Protein AF-A0A6V7LKG4-F1 (afdb_monomer_lite)

Secondary structure (DSSP, 8-state):
-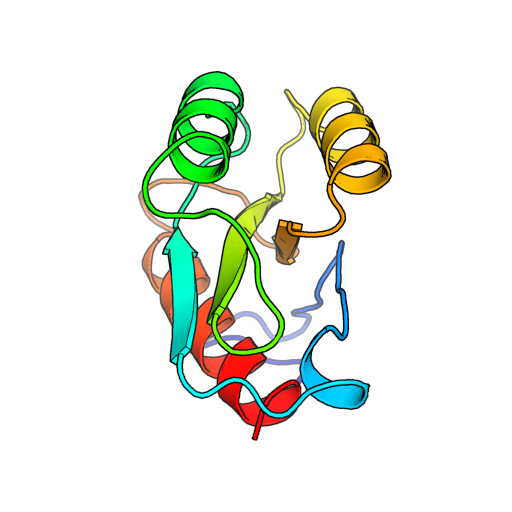-S-BTTBTT--EEE---STTT---SEEEEEE--TT-HHHHHHHHHTTT---SSEEEEEEEEE-STTHHHHHHHHHHH--EEEEEEE--GGGHHHHHHHHHHHHHHH--

Foldseek 3Di:
DACDQPHRNRKDWPADDQLQVVAQALEEAEAEDELPCPVVVVVCCVPVQPDDSRYAHAYFYEDDPPRVVVCVVVCVVPVRYTYMDDDGDPVCVSSSVSVSVSCCVPRRD

Structure (mmCIF, N/CA/C/O backbone):
data_AF-A0A6V7LKG4-F1
#
_entry.id   AF-A0A6V7LKG4-F1
#
loop_
_atom_site.group_PDB
_atom_site.id
_atom_site.type_symbol
_atom_site.label_atom_id
_atom_site.label_alt_id
_atom_site.label_comp_id
_atom_site.label_asym_id
_atom_site.label_entity_id
_atom_site.label_seq_id
_atom_site.pdbx_PDB_ins_code
_atom_site.Cartn_x
_atom_site.Cartn_y
_atom_site.Cartn_z
_atom_site.occupancy
_atom_site.B_iso_or_equiv
_atom_site.auth_seq_id
_atom_site.auth_comp_id
_atom_site.auth_asym_id
_atom_site.auth_atom_id
_atom_site.pdbx_PDB_model_num
ATOM 1 N N . ASP A 1 1 ? 1.826 -19.048 6.555 1.00 77.69 1 ASP A N 1
ATOM 2 C CA . ASP A 1 1 ? 3.241 -18.842 6.193 1.00 77.69 1 ASP A CA 1
ATOM 3 C C . ASP A 1 1 ? 3.413 -17.400 5.733 1.00 77.69 1 ASP A C 1
ATOM 5 O O . ASP A 1 1 ? 2.831 -17.023 4.720 1.00 77.69 1 ASP A O 1
ATOM 9 N N . GLU A 1 2 ? 4.145 -16.577 6.486 1.00 80.75 2 GLU A N 1
ATOM 10 C CA . GLU A 1 2 ? 4.362 -15.157 6.174 1.00 80.75 2 GLU A CA 1
ATOM 11 C C . GLU A 1 2 ? 5.471 -14.913 5.143 1.00 80.75 2 GLU A C 1
ATOM 13 O O . GLU A 1 2 ? 5.420 -13.908 4.431 1.00 80.75 2 GLU A O 1
ATOM 18 N N . THR A 1 3 ? 6.395 -15.856 4.961 1.00 88.06 3 THR A N 1
ATOM 19 C CA . THR A 1 3 ? 7.591 -15.665 4.129 1.00 88.06 3 THR A CA 1
ATOM 20 C C . THR A 1 3 ? 7.383 -16.056 2.669 1.00 88.06 3 THR A C 1
ATOM 22 O O . THR A 1 3 ? 8.185 -15.673 1.821 1.00 88.06 3 THR A O 1
ATOM 25 N N . THR A 1 4 ? 6.281 -16.736 2.338 1.00 92.44 4 THR A N 1
ATOM 26 C CA . THR A 1 4 ? 5.943 -17.090 0.949 1.00 92.44 4 THR A CA 1
ATOM 27 C C . THR A 1 4 ? 4.811 -16.233 0.383 1.00 92.44 4 THR A C 1
ATOM 29 O O . THR A 1 4 ? 3.744 -16.120 0.986 1.00 92.44 4 THR A O 1
ATOM 32 N N . LEU A 1 5 ? 4.989 -15.650 -0.802 1.00 93.88 5 LEU A N 1
ATOM 33 C CA . LEU A 1 5 ? 3.928 -14.972 -1.551 1.00 93.88 5 LEU A CA 1
ATOM 34 C C . LEU A 1 5 ? 3.753 -15.637 -2.919 1.00 93.88 5 LEU A C 1
ATOM 36 O O . LEU A 1 5 ? 4.499 -15.338 -3.847 1.00 93.88 5 LEU A O 1
ATOM 40 N N . ILE A 1 6 ? 2.750 -16.515 -3.028 1.00 92.44 6 ILE A N 1
ATOM 41 C CA . ILE A 1 6 ? 2.488 -17.368 -4.201 1.00 92.44 6 ILE A CA 1
ATOM 42 C C . ILE A 1 6 ? 3.703 -18.270 -4.490 1.00 92.44 6 ILE A C 1
ATOM 44 O O . ILE A 1 6 ? 3.832 -19.327 -3.884 1.00 92.44 6 ILE A O 1
ATOM 48 N N . ASP A 1 7 ? 4.613 -17.845 -5.361 1.00 92.44 7 ASP A N 1
ATOM 49 C CA . ASP A 1 7 ? 5.856 -18.524 -5.739 1.00 92.44 7 ASP A CA 1
ATOM 50 C C . ASP A 1 7 ? 7.120 -17.817 -5.205 1.00 92.44 7 ASP A C 1
ATOM 52 O O . ASP A 1 7 ? 8.217 -18.378 -5.247 1.00 92.44 7 ASP A O 1
ATOM 56 N N . ILE A 1 8 ? 6.992 -16.615 -4.628 1.00 92.44 8 ILE A N 1
ATOM 57 C CA . ILE A 1 8 ? 8.103 -15.887 -4.000 1.00 92.44 8 ILE A CA 1
ATOM 58 C C . ILE A 1 8 ? 8.354 -16.454 -2.600 1.00 92.44 8 ILE A C 1
ATOM 60 O O . ILE A 1 8 ? 7.641 -16.113 -1.663 1.00 92.44 8 ILE A O 1
ATOM 64 N N . LYS A 1 9 ? 9.397 -17.272 -2.432 1.00 91.50 9 LYS A N 1
ATOM 65 C CA . LYS A 1 9 ? 9.714 -17.958 -1.158 1.00 91.50 9 LYS A CA 1
ATOM 66 C C . LYS A 1 9 ? 10.400 -17.102 -0.081 1.00 91.50 9 LYS A C 1
ATOM 68 O O . LYS A 1 9 ? 10.486 -17.517 1.064 1.00 91.50 9 LYS A O 1
ATOM 73 N N . ASN A 1 10 ? 10.926 -15.935 -0.458 1.00 93.38 10 ASN A N 1
ATOM 74 C CA . ASN A 1 10 ? 11.617 -14.996 0.440 1.00 93.38 10 ASN A CA 1
ATOM 75 C C . ASN A 1 10 ? 10.883 -13.651 0.476 1.00 93.38 10 ASN A C 1
ATOM 77 O O . ASN A 1 10 ? 11.491 -12.579 0.373 1.00 93.38 10 ASN A O 1
ATOM 81 N N . PHE A 1 11 ? 9.558 -13.703 0.510 1.00 95.94 11 PHE A N 1
ATOM 82 C CA . PHE A 1 11 ? 8.721 -12.525 0.598 1.00 95.94 11 PHE A CA 1
ATOM 83 C C . PHE A 1 11 ? 8.890 -11.845 1.959 1.00 95.94 11 PHE A C 1
ATOM 85 O O . PHE A 1 11 ? 8.953 -12.492 3.003 1.00 95.94 11 PHE A O 1
ATOM 92 N N . LYS A 1 12 ? 8.955 -10.514 1.931 1.00 95.62 12 LYS A N 1
ATOM 93 C CA . LYS A 1 12 ? 8.914 -9.676 3.127 1.00 95.62 12 LYS A CA 1
ATOM 94 C C . LYS A 1 12 ? 8.305 -8.321 2.814 1.00 95.62 12 LYS A C 1
ATOM 96 O O . LYS A 1 12 ? 8.482 -7.782 1.715 1.00 95.62 12 LYS A O 1
ATOM 101 N N . PHE A 1 13 ? 7.677 -7.738 3.823 1.00 95.75 13 PHE A N 1
ATOM 102 C CA . PHE A 1 13 ? 7.314 -6.331 3.808 1.00 95.75 13 PHE A CA 1
ATOM 103 C C . PHE A 1 13 ? 8.575 -5.491 4.071 1.00 95.75 13 PHE A C 1
ATOM 105 O O . PHE A 1 13 ? 9.222 -5.629 5.104 1.00 95.75 13 PHE A O 1
ATOM 112 N N . ILE A 1 14 ? 8.969 -4.660 3.103 1.00 96.00 14 ILE A N 1
ATOM 113 C CA . ILE A 1 14 ? 10.052 -3.672 3.247 1.00 96.00 14 ILE A CA 1
ATOM 114 C C . ILE A 1 14 ? 9.597 -2.541 4.168 1.00 96.00 14 ILE A C 1
ATOM 116 O O . ILE A 1 14 ? 10.356 -2.090 5.020 1.00 96.00 14 ILE A O 1
ATOM 120 N N . ILE A 1 15 ? 8.361 -2.088 3.969 1.00 96.50 15 ILE A N 1
ATOM 121 C CA . ILE A 1 15 ? 7.686 -1.120 4.825 1.00 96.50 15 ILE A CA 1
ATOM 122 C C . ILE A 1 15 ? 6.440 -1.816 5.343 1.00 96.50 15 ILE A C 1
ATOM 124 O O . ILE A 1 15 ? 5.647 -2.322 4.544 1.00 96.50 15 ILE A O 1
ATOM 128 N N . ASN A 1 16 ? 6.303 -1.851 6.663 1.00 94.88 16 ASN A N 1
ATOM 129 C CA . ASN A 1 16 ? 5.145 -2.398 7.342 1.00 94.88 16 ASN A CA 1
ATOM 130 C C . ASN A 1 16 ? 4.711 -1.450 8.460 1.00 94.88 16 ASN A C 1
ATOM 132 O O . ASN A 1 16 ? 5.557 -0.813 9.087 1.00 94.88 16 ASN A O 1
ATOM 136 N N . HIS A 1 17 ? 3.409 -1.407 8.710 1.00 90.38 17 HIS A N 1
ATOM 137 C CA . HIS A 1 17 ? 2.791 -0.686 9.816 1.00 90.38 17 HIS A CA 1
ATOM 138 C C . HIS A 1 17 ? 1.779 -1.591 10.493 1.00 90.38 17 HIS A C 1
ATOM 140 O O . HIS A 1 17 ? 1.345 -2.574 9.903 1.00 90.38 17 HIS A O 1
ATOM 146 N N . ASP A 1 18 ? 1.398 -1.241 11.714 1.00 85.50 18 ASP A N 1
ATOM 147 C CA . ASP A 1 18 ? 0.439 -2.008 12.505 1.00 85.50 18 ASP A CA 1
ATOM 148 C C . ASP A 1 18 ? -0.650 -1.081 13.078 1.00 85.50 18 ASP A C 1
ATOM 150 O O . ASP A 1 18 ? -0.644 -0.739 14.265 1.00 85.50 18 ASP A O 1
ATOM 154 N N . PRO A 1 19 ? -1.548 -0.566 12.216 1.00 84.56 19 PRO A N 1
ATOM 155 C CA . PRO A 1 19 ? -2.589 0.360 12.643 1.00 84.56 19 PRO A CA 1
ATOM 156 C C . PRO A 1 19 ? -3.724 -0.354 13.406 1.00 84.56 19 PRO A C 1
ATOM 158 O O . PRO A 1 19 ? -4.402 0.277 14.219 1.00 84.56 19 PRO A O 1
ATOM 161 N N . CYS A 1 20 ? -3.901 -1.667 13.214 1.00 85.75 20 CYS A N 1
ATOM 162 C CA . CYS A 1 20 ? -4.989 -2.435 13.826 1.00 85.75 20 CYS A CA 1
ATOM 163 C C . CYS A 1 20 ? -4.689 -2.931 15.250 1.00 85.75 20 CYS A C 1
ATOM 165 O O . CYS A 1 20 ? -5.594 -3.282 15.995 1.00 85.75 20 CYS A O 1
ATOM 167 N N . ASN A 1 21 ? -3.438 -2.889 15.701 1.00 81.75 21 ASN A N 1
ATOM 168 C CA . ASN A 1 21 ? -3.105 -3.226 17.089 1.00 81.75 21 ASN A CA 1
ATOM 169 C C . ASN A 1 21 ? -3.650 -2.204 18.107 1.00 81.75 21 ASN A C 1
ATOM 171 O O . ASN A 1 21 ? -3.909 -2.528 19.262 1.00 81.75 21 ASN A O 1
ATOM 175 N N . LYS A 1 22 ? -3.879 -0.955 17.681 1.00 74.75 22 LYS A N 1
ATOM 176 C CA . LYS A 1 22 ? -4.436 0.106 18.543 1.00 74.75 22 LYS A CA 1
ATOM 177 C C . LYS A 1 22 ? -5.936 0.322 18.365 1.00 74.75 22 LYS A C 1
ATOM 179 O O . LYS A 1 22 ? -6.552 0.976 19.202 1.00 74.75 22 LYS A O 1
ATOM 184 N N . THR A 1 23 ? -6.504 -0.160 17.263 1.00 79.69 23 THR A N 1
ATOM 185 C CA . THR A 1 23 ? -7.889 0.110 16.866 1.00 79.69 23 THR A CA 1
ATOM 186 C C . THR A 1 23 ? -8.473 -1.104 16.162 1.00 79.69 23 THR A C 1
ATOM 188 O O . THR A 1 23 ? -7.790 -1.714 15.352 1.00 79.69 23 THR A O 1
ATOM 191 N N . GLN A 1 24 ? -9.736 -1.430 16.428 1.00 86.69 24 GLN A N 1
ATOM 192 C CA . GLN A 1 24 ? -10.495 -2.379 15.611 1.00 86.69 24 GLN A CA 1
ATOM 193 C C . GLN A 1 24 ? -11.349 -1.573 14.627 1.00 86.69 24 GLN A C 1
ATOM 195 O O . GLN A 1 24 ? -12.419 -1.097 15.016 1.00 86.69 24 GLN A O 1
ATOM 200 N N . PRO A 1 25 ? -10.870 -1.330 13.393 1.00 91.12 25 PRO A N 1
ATOM 201 C CA . PRO A 1 25 ? -11.628 -0.550 12.429 1.00 91.12 25 PRO A CA 1
ATOM 202 C C . PRO A 1 25 ? -12.881 -1.313 11.993 1.00 91.12 25 PRO A C 1
ATOM 204 O O . PRO A 1 25 ? -12.842 -2.520 11.765 1.00 91.12 25 PRO A O 1
ATOM 207 N N . LEU A 1 26 ? -13.979 -0.589 11.789 1.00 93.38 26 LEU A N 1
ATOM 208 C CA . LEU A 1 26 ? -15.162 -1.118 11.111 1.00 93.38 26 LEU A CA 1
ATOM 209 C C . LEU A 1 26 ? -14.867 -1.394 9.629 1.00 93.38 26 LEU A C 1
ATOM 211 O O . LE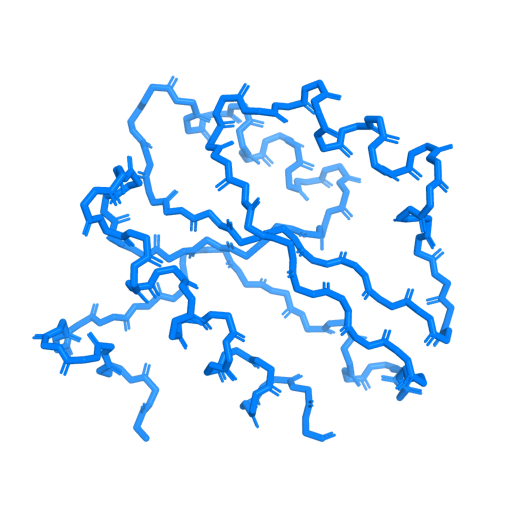U A 1 26 ? -15.403 -2.335 9.046 1.00 93.38 26 LEU A O 1
ATOM 215 N N . LEU A 1 27 ? -14.026 -0.557 9.013 1.00 94.31 27 LEU A N 1
ATOM 216 C CA . LEU A 1 27 ? -13.684 -0.633 7.599 1.00 94.31 27 LEU A CA 1
ATOM 217 C C . LEU A 1 27 ? -12.168 -0.569 7.385 1.00 94.31 27 LEU A C 1
ATOM 219 O O . LEU A 1 27 ? -11.525 0.458 7.609 1.00 94.31 27 LEU A O 1
ATOM 223 N N . LEU A 1 28 ? -11.610 -1.653 6.849 1.00 95.25 28 LEU A N 1
ATOM 224 C CA . LEU A 1 28 ? -10.239 -1.701 6.356 1.00 95.25 28 LEU A CA 1
ATOM 225 C C . LEU A 1 28 ? -10.228 -1.566 4.829 1.00 95.25 28 LEU A C 1
ATOM 227 O O . LEU A 1 28 ? -10.730 -2.427 4.109 1.00 95.25 28 LEU A O 1
ATOM 231 N N . THR A 1 29 ? -9.624 -0.492 4.323 1.00 96.62 29 THR A N 1
ATOM 232 C CA . THR A 1 29 ? -9.545 -0.212 2.886 1.00 96.62 29 THR A CA 1
ATOM 233 C C . THR A 1 29 ? -8.138 -0.455 2.354 1.00 96.62 29 THR A C 1
ATOM 235 O O . THR A 1 29 ? -7.185 0.241 2.708 1.00 96.62 29 THR A O 1
ATOM 238 N N . LEU A 1 30 ? -8.018 -1.433 1.455 1.00 97.31 30 LEU A N 1
ATOM 239 C CA . LEU A 1 30 ? -6.756 -1.836 0.839 1.00 97.31 30 LEU A CA 1
ATOM 240 C C . LEU A 1 30 ? -6.647 -1.231 -0.566 1.00 97.31 30 LEU A C 1
ATOM 242 O O . LEU A 1 30 ? -7.299 -1.683 -1.506 1.00 97.31 30 LEU A O 1
ATOM 246 N N . VAL A 1 31 ? -5.819 -0.201 -0.732 1.00 97.94 31 VAL A N 1
ATOM 247 C CA . VAL A 1 31 ? -5.702 0.531 -1.998 1.00 97.94 31 VAL A CA 1
ATOM 248 C C . VAL A 1 31 ? -4.447 0.106 -2.747 1.00 97.94 31 VAL A C 1
ATOM 250 O O . VAL A 1 31 ? -3.322 0.359 -2.313 1.00 97.94 31 VAL A O 1
ATOM 253 N N . HIS A 1 32 ? -4.610 -0.480 -3.932 1.00 97.75 32 HIS A N 1
ATOM 254 C CA . HIS A 1 32 ? -3.479 -0.687 -4.834 1.00 97.75 32 HIS A CA 1
ATOM 255 C C . HIS A 1 32 ? -2.970 0.656 -5.365 1.00 97.75 32 HIS A C 1
ATOM 257 O O . HIS A 1 32 ? -3.707 1.417 -5.991 1.00 97.75 32 HIS A O 1
ATOM 263 N N . SER A 1 33 ? -1.682 0.927 -5.176 1.00 97.44 33 SER A N 1
ATOM 264 C CA . SER A 1 33 ? -1.029 2.113 -5.726 1.00 97.44 33 SER A CA 1
ATOM 265 C C . SER A 1 33 ? 0.235 1.731 -6.489 1.00 97.44 33 SER A C 1
ATOM 267 O O . SER A 1 33 ? 0.664 0.581 -6.473 1.00 97.44 33 SER A O 1
ATOM 269 N N . ALA A 1 34 ? 0.830 2.693 -7.186 1.00 97.00 34 ALA A N 1
ATOM 270 C CA . ALA A 1 34 ? 2.148 2.543 -7.796 1.00 97.00 34 ALA A CA 1
ATOM 271 C C . ALA A 1 34 ? 3.099 3.554 -7.145 1.00 97.00 34 ALA A C 1
ATOM 273 O O . ALA A 1 34 ? 2.648 4.644 -6.792 1.00 97.00 34 ALA A O 1
ATOM 274 N N . PRO A 1 35 ? 4.402 3.270 -7.028 1.00 96.75 35 PRO A N 1
ATOM 275 C CA . PRO A 1 35 ? 5.373 4.155 -6.403 1.00 96.75 35 PRO A CA 1
ATOM 276 C C . PRO A 1 35 ? 5.263 5.619 -6.827 1.00 96.75 35 PRO A C 1
ATOM 278 O O . PRO A 1 35 ? 5.142 6.487 -5.972 1.00 96.75 35 PRO A O 1
ATOM 281 N N . GLY A 1 36 ? 5.165 5.879 -8.135 1.00 97.00 36 GLY A N 1
ATOM 282 C CA . GLY A 1 36 ? 5.057 7.230 -8.695 1.00 97.00 36 GLY A CA 1
ATOM 283 C C . GLY A 1 36 ? 3.717 7.949 -8.473 1.00 97.00 36 GLY A C 1
ATOM 284 O O . GLY A 1 36 ? 3.613 9.130 -8.785 1.00 97.00 36 GLY A O 1
ATOM 285 N N . ASN A 1 37 ? 2.687 7.291 -7.933 1.00 97.88 37 ASN A N 1
ATOM 286 C CA . ASN A 1 37 ? 1.335 7.849 -7.783 1.00 97.88 37 ASN A CA 1
ATOM 287 C C . ASN A 1 37 ? 1.155 8.725 -6.522 1.00 97.88 37 ASN A C 1
ATOM 289 O O . ASN A 1 37 ? 0.089 8.699 -5.907 1.00 97.88 37 ASN A O 1
ATOM 293 N N . PHE A 1 38 ? 2.160 9.520 -6.147 1.00 97.88 38 PHE A N 1
ATOM 294 C CA . PHE A 1 38 ? 2.136 10.382 -4.954 1.00 97.88 38 PHE A CA 1
ATOM 295 C C . PHE A 1 38 ? 0.926 11.324 -4.930 1.00 97.88 38 PHE A C 1
ATOM 297 O O . PHE A 1 38 ? 0.153 11.323 -3.976 1.00 97.88 38 PHE A O 1
ATOM 304 N N . ALA A 1 39 ? 0.709 12.069 -6.019 1.00 98.06 39 ALA A N 1
ATOM 305 C CA . ALA A 1 39 ? -0.408 13.007 -6.126 1.00 98.06 39 ALA A CA 1
ATOM 306 C C . ALA A 1 39 ? -1.771 12.302 -6.016 1.00 98.06 39 ALA A C 1
ATOM 308 O O . ALA A 1 39 ? -2.674 12.804 -5.357 1.00 98.06 39 ALA A O 1
ATOM 309 N N . LYS A 1 40 ? -1.910 11.100 -6.595 1.00 98.31 40 LYS A N 1
ATOM 310 C CA . LYS A 1 40 ? -3.155 10.322 -6.502 1.00 98.31 40 LYS A CA 1
ATOM 311 C C . LYS A 1 40 ? -3.414 9.845 -5.075 1.00 98.31 40 LYS A C 1
ATOM 313 O O . LYS A 1 40 ? -4.538 9.961 -4.605 1.00 98.31 40 LYS A O 1
ATOM 318 N N . ARG A 1 41 ? -2.385 9.344 -4.376 1.00 98.19 41 ARG A N 1
ATOM 319 C CA . ARG A 1 41 ? -2.507 8.979 -2.954 1.00 98.19 41 ARG A CA 1
ATOM 320 C C . ARG A 1 41 ? -2.883 10.187 -2.106 1.00 98.19 41 ARG A C 1
ATOM 322 O O . ARG A 1 41 ? -3.761 10.078 -1.263 1.00 98.19 41 ARG A O 1
ATOM 329 N N . HIS A 1 42 ? -2.276 11.344 -2.367 1.00 97.94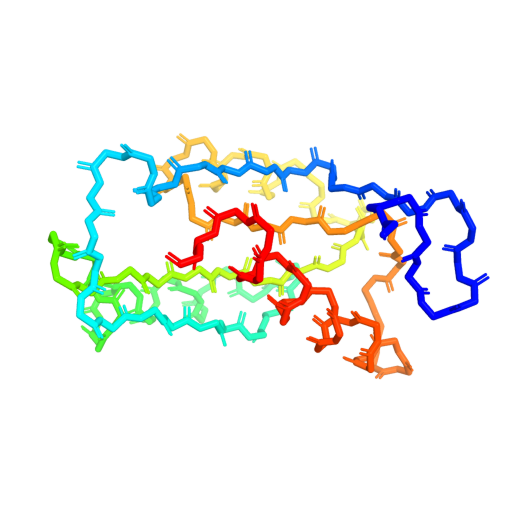 42 HIS A N 1
ATOM 330 C CA . HIS A 1 42 ? -2.621 12.575 -1.665 1.00 97.94 42 HIS A CA 1
ATOM 331 C C . HIS A 1 42 ? -4.092 12.964 -1.869 1.00 97.94 42 HIS A C 1
ATOM 333 O O . HIS A 1 42 ? -4.784 13.180 -0.885 1.00 97.94 42 HIS A O 1
ATOM 339 N N . VAL A 1 43 ? -4.604 12.942 -3.105 1.00 98.25 43 VAL A N 1
ATOM 340 C CA . VAL A 1 43 ? -6.030 13.214 -3.371 1.00 98.25 43 VAL A CA 1
ATOM 341 C C . VAL A 1 43 ? -6.943 12.228 -2.640 1.00 98.25 43 VAL A C 1
ATOM 343 O O . VAL A 1 43 ? -7.953 12.644 -2.086 1.00 98.25 43 VAL A O 1
ATOM 346 N N . VAL A 1 44 ? -6.596 10.938 -2.586 1.00 98.25 44 VAL A N 1
ATOM 347 C CA . VAL A 1 44 ? -7.367 9.954 -1.806 1.00 98.25 44 VAL A CA 1
ATOM 348 C C . VAL A 1 44 ? -7.406 10.338 -0.323 1.00 98.25 44 VAL A C 1
ATOM 350 O O . VAL A 1 44 ? -8.491 10.371 0.249 1.00 98.25 44 VAL A O 1
ATOM 353 N N . ARG A 1 45 ? -6.262 10.698 0.277 1.00 97.31 45 ARG A N 1
ATOM 354 C CA . ARG A 1 45 ? -6.178 11.120 1.690 1.00 97.31 45 ARG A CA 1
ATOM 355 C C . ARG A 1 45 ? -7.021 12.362 1.996 1.00 97.31 45 ARG A C 1
ATOM 357 O O . ARG A 1 45 ? -7.637 12.424 3.053 1.00 97.31 45 ARG A O 1
ATOM 364 N N . GLU A 1 46 ? -7.055 13.325 1.077 1.00 96.94 46 GLU A N 1
ATOM 365 C CA . GLU A 1 46 ? -7.810 14.581 1.232 1.00 96.94 46 GLU A CA 1
ATOM 366 C C . GLU A 1 46 ? -9.307 14.440 0.911 1.00 96.94 46 GLU A C 1
ATOM 368 O O . GLU A 1 46 ? -10.077 15.373 1.127 1.00 96.94 46 GLU A O 1
ATOM 373 N N . THR A 1 47 ? -9.736 13.295 0.371 1.00 96.94 47 THR A N 1
ATOM 374 C CA . THR A 1 47 ? -11.129 13.069 -0.037 1.00 96.94 47 THR A CA 1
ATOM 375 C C . THR A 1 47 ? -11.750 11.913 0.745 1.00 96.94 47 THR A C 1
ATOM 377 O O . THR A 1 47 ? -11.943 12.009 1.954 1.00 96.94 47 THR A O 1
ATOM 380 N N . TRP A 1 48 ? -12.090 10.814 0.076 1.00 95.94 48 TRP A N 1
ATOM 381 C CA . TRP A 1 48 ? -12.809 9.684 0.665 1.00 95.94 48 TRP A CA 1
ATOM 382 C C . TRP A 1 48 ? -11.933 8.813 1.574 1.00 95.94 48 TRP A C 1
ATOM 384 O O . TRP A 1 48 ? -12.457 8.031 2.358 1.00 95.94 48 TRP A O 1
ATOM 394 N N . GLY A 1 49 ? -10.607 8.917 1.458 1.00 95.62 49 GLY A N 1
ATOM 395 C CA . GLY A 1 49 ? -9.639 8.063 2.142 1.00 95.62 49 GLY A CA 1
ATOM 396 C C . GLY A 1 49 ? -9.055 8.667 3.418 1.00 95.62 49 GLY A C 1
ATOM 397 O O . G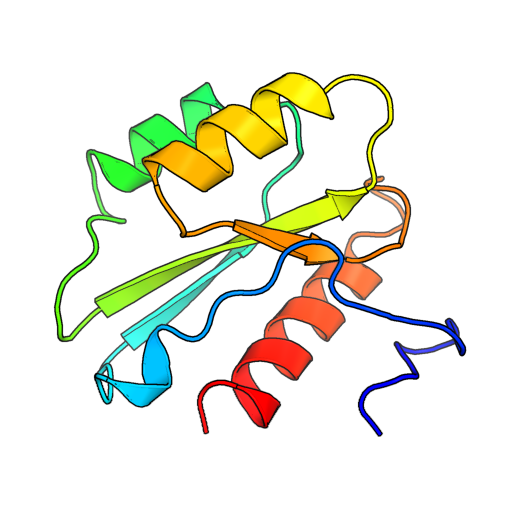LY A 1 49 ? -7.932 8.325 3.794 1.00 95.62 49 GLY A O 1
ATOM 398 N N . LYS A 1 50 ? -9.769 9.596 4.058 1.00 93.06 50 LYS A N 1
ATOM 399 C CA . LYS A 1 50 ? -9.340 10.206 5.317 1.00 93.06 50 LYS A CA 1
ATOM 400 C C . LYS A 1 50 ? -9.382 9.166 6.438 1.00 93.06 50 LYS A C 1
ATOM 402 O O . LYS A 1 50 ? -10.444 8.634 6.741 1.00 93.06 50 LYS A O 1
ATOM 407 N N . GLN A 1 51 ? -8.236 8.900 7.064 1.00 89.62 51 GLN A N 1
ATOM 408 C CA . GLN A 1 51 ? -8.163 7.931 8.158 1.00 89.62 51 GLN A CA 1
ATOM 409 C C . GLN A 1 51 ? -8.925 8.411 9.401 1.00 89.62 51 GLN A C 1
ATOM 411 O O . GLN A 1 51 ? -8.823 9.573 9.804 1.00 89.62 51 GLN A O 1
ATOM 416 N N . THR A 1 52 ? -9.659 7.491 10.024 1.00 90.00 52 THR A N 1
ATOM 417 C CA . THR A 1 52 ? -10.354 7.668 11.305 1.00 90.00 52 THR A CA 1
ATOM 418 C C . THR A 1 52 ? -10.110 6.441 12.188 1.00 90.00 52 THR A C 1
ATOM 420 O O . THR A 1 52 ? -9.498 5.468 11.753 1.00 90.00 52 THR A O 1
ATOM 423 N N . SER A 1 53 ? -10.593 6.453 13.432 1.00 88.12 53 SER A N 1
ATOM 424 C CA . SER A 1 53 ? -10.553 5.262 14.296 1.00 88.12 53 SER A CA 1
ATOM 425 C C . SER A 1 53 ? -11.391 4.095 13.760 1.00 88.12 53 SER A C 1
ATOM 427 O O . SER A 1 53 ? -11.139 2.952 14.119 1.00 88.12 53 SER A O 1
ATOM 429 N N . GLU A 1 54 ? -12.387 4.380 12.918 1.00 91.19 54 GLU A N 1
ATOM 430 C CA . GLU A 1 54 ? -13.305 3.385 12.352 1.00 91.19 54 GLU A CA 1
ATOM 431 C C . GLU A 1 54 ? -12.919 2.966 10.929 1.00 91.19 54 GLU A C 1
ATOM 433 O O . GLU A 1 54 ? -13.277 1.871 10.499 1.00 91.19 54 GLU A O 1
ATOM 438 N N . MET A 1 55 ? -12.193 3.817 10.196 1.00 93.25 55 MET A N 1
ATOM 439 C CA . MET A 1 55 ? -11.798 3.581 8.811 1.00 93.25 55 MET A CA 1
ATOM 440 C C . MET A 1 55 ? -10.291 3.755 8.633 1.00 93.25 55 MET A C 1
ATOM 442 O O . MET A 1 55 ? -9.755 4.864 8.705 1.00 93.25 55 MET A O 1
ATOM 446 N N . ILE A 1 56 ? -9.618 2.653 8.314 1.00 94.62 56 ILE A N 1
ATOM 447 C CA . ILE A 1 56 ? -8.185 2.627 8.017 1.00 94.62 56 ILE A CA 1
ATOM 448 C C . ILE A 1 56 ? -8.001 2.467 6.511 1.00 94.62 56 ILE A C 1
ATOM 450 O O . ILE A 1 56 ? -8.613 1.606 5.881 1.00 94.62 56 ILE A O 1
ATOM 454 N N . VAL A 1 57 ? -7.133 3.291 5.925 1.00 96.25 57 VAL A N 1
ATOM 455 C CA . VAL A 1 57 ? -6.830 3.276 4.487 1.00 96.25 57 VAL A CA 1
ATOM 456 C C . VAL A 1 57 ? -5.341 3.062 4.302 1.00 96.25 57 VAL A C 1
ATOM 458 O O . VAL A 1 57 ? -4.549 3.878 4.762 1.00 96.25 57 VAL A O 1
ATOM 461 N N . LEU A 1 58 ? -4.963 1.979 3.627 1.00 97.06 58 LEU A N 1
ATOM 462 C CA . LEU A 1 58 ? -3.565 1.618 3.398 1.00 97.06 58 LEU A CA 1
ATOM 463 C C . LEU A 1 58 ? -3.258 1.516 1.910 1.00 97.06 58 LEU A C 1
ATOM 465 O O . LEU A 1 58 ? -4.030 0.952 1.132 1.00 97.06 58 LEU A O 1
ATOM 469 N N . PHE A 1 59 ? -2.094 2.026 1.519 1.00 98.06 59 PHE A N 1
ATOM 470 C CA . PHE A 1 59 ? -1.604 1.976 0.150 1.00 98.06 59 PHE A CA 1
ATOM 471 C C . PHE A 1 59 ? -0.579 0.860 -0.022 1.00 98.06 59 PHE A C 1
ATOM 473 O O . PHE A 1 59 ? 0.517 0.904 0.534 1.00 98.06 59 PHE A O 1
ATOM 480 N N . PHE A 1 60 ? -0.909 -0.110 -0.869 1.00 98.00 60 PHE A N 1
ATOM 481 C CA . PHE A 1 60 ? -0.047 -1.244 -1.179 1.00 98.00 60 PHE A CA 1
ATOM 482 C C . PHE A 1 60 ? 0.759 -0.975 -2.446 1.00 98.00 60 PHE A C 1
ATOM 484 O O . PHE A 1 60 ? 0.198 -0.709 -3.516 1.00 98.00 60 PHE A O 1
ATOM 491 N N . ILE A 1 61 ? 2.082 -1.071 -2.327 1.00 97.94 61 ILE A N 1
ATOM 492 C CA . ILE A 1 61 ? 3.040 -0.878 -3.420 1.00 97.94 61 ILE A CA 1
ATOM 493 C C . ILE A 1 61 ? 4.088 -1.998 -3.443 1.00 97.94 61 ILE A C 1
ATOM 495 O O . ILE A 1 61 ? 4.327 -2.684 -2.451 1.00 97.94 61 ILE A O 1
ATOM 499 N N . GLY A 1 62 ? 4.737 -2.177 -4.588 1.00 97.00 62 GLY A N 1
ATOM 500 C CA . GLY A 1 62 ? 5.956 -2.972 -4.709 1.00 97.00 62 GLY A CA 1
ATOM 501 C C . GLY A 1 62 ? 7.224 -2.128 -4.541 1.00 97.00 62 GLY A C 1
ATOM 502 O O . GLY A 1 62 ? 7.199 -0.898 -4.407 1.00 97.00 62 GLY A O 1
ATOM 503 N N . LYS A 1 63 ? 8.373 -2.798 -4.583 1.00 95.62 63 LYS A N 1
ATOM 504 C CA . LYS A 1 63 ? 9.697 -2.183 -4.657 1.00 95.62 63 LYS A CA 1
ATOM 505 C C . LYS A 1 63 ? 9.852 -1.393 -5.960 1.00 95.62 63 LYS A C 1
ATOM 507 O O . LYS A 1 63 ? 9.425 -1.821 -7.031 1.00 95.62 63 LYS A O 1
ATOM 512 N N . THR A 1 64 ? 10.545 -0.263 -5.873 1.00 94.38 64 THR A N 1
ATOM 513 C CA . THR A 1 64 ? 11.060 0.481 -7.026 1.00 94.38 64 THR A CA 1
ATOM 514 C C . THR A 1 64 ? 12.433 1.054 -6.712 1.00 94.38 64 THR A C 1
ATOM 516 O O . THR A 1 64 ? 12.725 1.365 -5.556 1.00 94.38 64 THR A O 1
ATOM 519 N N . ASP A 1 65 ? 13.245 1.245 -7.747 1.00 93.25 65 ASP A N 1
ATOM 520 C CA . ASP A 1 65 ? 14.529 1.934 -7.627 1.00 93.25 65 ASP A CA 1
ATOM 521 C C . ASP A 1 65 ? 14.396 3.440 -7.918 1.00 93.25 65 ASP A C 1
ATOM 523 O O . ASP A 1 65 ? 15.109 4.247 -7.330 1.00 93.25 65 ASP A O 1
ATOM 527 N N . LYS A 1 66 ? 13.419 3.850 -8.744 1.00 95.12 66 LYS A N 1
ATOM 528 C CA . LYS A 1 66 ? 13.255 5.247 -9.191 1.00 95.12 66 LYS A CA 1
ATOM 529 C C . LYS A 1 66 ? 12.728 6.189 -8.105 1.00 95.12 66 LYS A C 1
ATOM 531 O O . LYS A 1 66 ? 13.144 7.337 -8.046 1.00 95.12 66 LYS A O 1
ATOM 536 N N . TYR A 1 67 ? 11.800 5.723 -7.268 1.00 94.31 67 TYR A N 1
ATOM 537 C CA . TYR A 1 67 ? 11.091 6.574 -6.297 1.00 94.31 67 TYR A CA 1
ATOM 538 C C . TYR A 1 67 ? 11.392 6.214 -4.837 1.00 94.31 67 TYR A C 1
ATOM 540 O O . TYR A 1 67 ? 10.606 6.525 -3.944 1.00 94.31 67 TYR A O 1
ATOM 548 N N . LYS A 1 68 ? 12.510 5.524 -4.583 1.00 93.62 68 LYS A N 1
ATOM 549 C CA . LYS A 1 68 ? 12.835 4.972 -3.261 1.00 93.62 68 LYS A CA 1
ATOM 550 C C . LYS A 1 68 ? 12.874 6.046 -2.166 1.00 93.62 68 LYS A C 1
ATOM 552 O O . LYS A 1 68 ? 12.252 5.861 -1.127 1.00 93.62 68 LYS A O 1
ATOM 557 N N . ILE A 1 69 ? 13.568 7.161 -2.410 1.00 94.56 69 ILE A N 1
ATOM 558 C CA . ILE A 1 69 ? 13.708 8.258 -1.435 1.00 94.56 69 ILE A CA 1
ATOM 559 C C . ILE A 1 69 ? 12.349 8.915 -1.172 1.00 94.56 69 ILE A C 1
ATOM 561 O O . ILE A 1 69 ? 11.939 9.033 -0.023 1.00 94.56 69 ILE A O 1
ATOM 565 N N . ASN A 1 70 ? 11.603 9.243 -2.230 1.00 96.69 70 ASN A N 1
ATOM 566 C CA . ASN A 1 70 ? 10.294 9.884 -2.100 1.00 96.69 70 ASN A CA 1
ATOM 567 C C . ASN A 1 70 ? 9.280 9.011 -1.345 1.00 96.69 70 ASN A C 1
ATOM 569 O O . ASN A 1 70 ? 8.490 9.534 -0.567 1.00 96.69 70 ASN A O 1
ATOM 573 N N . ILE A 1 71 ? 9.305 7.684 -1.539 1.00 97.31 71 ILE A N 1
ATOM 574 C CA . ILE A 1 71 ? 8.457 6.757 -0.772 1.00 97.31 71 ILE A CA 1
ATOM 575 C C . ILE A 1 71 ? 8.834 6.769 0.708 1.00 97.31 71 ILE A C 1
ATOM 577 O O . ILE A 1 71 ? 7.943 6.763 1.549 1.00 97.31 71 ILE A O 1
ATOM 581 N N . ILE A 1 72 ? 10.127 6.782 1.044 1.00 96.19 72 ILE A N 1
ATOM 582 C CA . ILE A 1 72 ? 10.575 6.823 2.444 1.00 96.19 72 ILE A CA 1
ATOM 583 C C . ILE A 1 72 ? 10.091 8.111 3.121 1.00 96.19 72 ILE A C 1
ATOM 585 O O . ILE A 1 72 ? 9.582 8.058 4.239 1.00 96.19 72 ILE A O 1
ATOM 589 N N . GLU A 1 73 ? 10.207 9.251 2.440 1.00 97.25 73 GLU A N 1
ATOM 590 C CA . GLU A 1 73 ? 9.730 10.543 2.943 1.00 97.25 73 GLU A CA 1
ATOM 591 C C . GLU A 1 73 ? 8.206 10.579 3.098 1.00 97.25 73 GLU A C 1
ATOM 593 O O . GLU A 1 73 ? 7.702 10.978 4.148 1.00 97.25 73 GLU A O 1
ATOM 598 N N . GLU A 1 74 ? 7.465 10.115 2.087 1.00 97.50 74 GLU A N 1
ATOM 599 C CA . GLU A 1 74 ? 6.005 10.024 2.149 1.00 97.50 74 GLU A CA 1
ATOM 600 C C .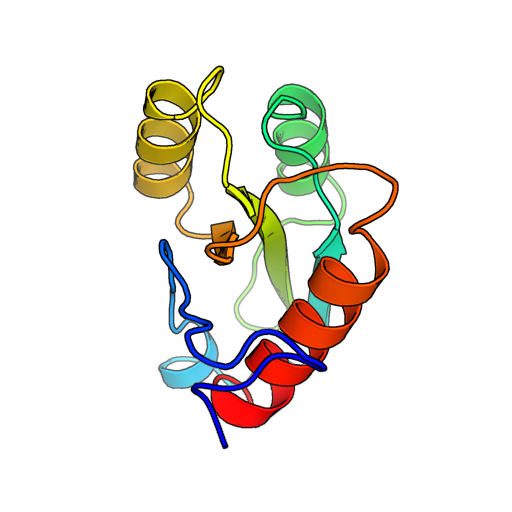 GLU A 1 74 ? 5.562 9.101 3.288 1.00 97.50 74 GLU A C 1
ATOM 602 O O . GLU A 1 74 ? 4.696 9.464 4.082 1.00 97.50 74 GLU A O 1
ATOM 607 N N . ASN A 1 75 ? 6.192 7.934 3.410 1.00 96.56 75 ASN A N 1
ATOM 608 C CA . ASN A 1 75 ? 5.893 6.975 4.458 1.00 96.56 75 ASN A CA 1
ATOM 609 C C . ASN A 1 75 ? 6.172 7.548 5.851 1.00 96.56 75 ASN A C 1
ATOM 611 O O . ASN A 1 75 ? 5.372 7.355 6.759 1.00 96.56 75 ASN A O 1
ATOM 615 N N . LYS A 1 76 ? 7.274 8.287 6.024 1.00 96.50 76 LYS A N 1
ATOM 616 C CA . LYS A 1 76 ? 7.587 8.959 7.293 1.00 96.50 76 LYS A CA 1
ATOM 617 C C . LYS A 1 76 ? 6.529 10.003 7.663 1.00 96.50 76 LYS A C 1
ATOM 619 O O . LYS A 1 76 ? 6.286 10.221 8.845 1.00 96.50 76 LYS A O 1
ATOM 624 N N . LYS A 1 77 ? 5.922 10.654 6.667 1.00 96.06 77 LYS A N 1
ATOM 625 C CA . LYS A 1 77 ? 4.904 11.688 6.872 1.00 96.06 77 LYS A CA 1
ATOM 626 C C . LYS A 1 77 ? 3.516 11.115 7.171 1.00 96.06 77 LYS A C 1
ATOM 628 O O . LYS A 1 77 ? 2.836 11.658 8.033 1.00 96.06 77 LYS A O 1
ATOM 633 N N . TYR A 1 78 ? 3.092 10.077 6.448 1.00 95.31 78 TYR A N 1
ATOM 634 C CA . TYR A 1 78 ? 1.707 9.583 6.498 1.00 95.31 78 TYR A CA 1
ATOM 635 C C . TYR A 1 78 ? 1.538 8.227 7.191 1.00 95.31 78 TYR A C 1
ATOM 637 O O . TYR A 1 78 ? 0.466 7.963 7.718 1.00 95.31 78 TYR A O 1
ATOM 645 N N . GLY A 1 79 ? 2.566 7.372 7.216 1.00 94.94 79 GLY A N 1
ATOM 646 C CA . GLY A 1 79 ? 2.522 6.081 7.916 1.00 94.94 79 GLY A CA 1
ATOM 647 C C . GLY A 1 79 ? 1.500 5.074 7.372 1.00 94.94 79 GLY A C 1
ATOM 648 O O . GLY A 1 79 ? 1.099 4.167 8.090 1.00 94.94 79 GLY A O 1
ATOM 649 N N . ASP A 1 80 ? 1.059 5.228 6.123 1.00 96.06 80 ASP A N 1
ATOM 650 C CA . ASP A 1 80 ? -0.048 4.463 5.533 1.00 96.06 80 ASP A CA 1
ATOM 651 C C . ASP A 1 80 ? 0.371 3.615 4.319 1.00 96.06 80 ASP A C 1
ATOM 653 O O . ASP A 1 80 ? -0.471 3.141 3.554 1.00 96.06 80 ASP A O 1
ATOM 657 N N . ILE A 1 81 ? 1.677 3.419 4.121 1.00 97.44 81 ILE A N 1
ATOM 658 C CA . ILE A 1 81 ? 2.232 2.664 2.994 1.00 97.44 81 ILE A CA 1
ATOM 659 C C . ILE A 1 81 ? 2.695 1.288 3.458 1.00 97.44 81 ILE A C 1
ATOM 661 O O . ILE A 1 81 ? 3.536 1.175 4.345 1.00 97.44 81 ILE A O 1
ATOM 665 N N . ILE A 1 82 ? 2.228 0.247 2.773 1.00 97.50 82 ILE A N 1
ATOM 666 C CA . ILE A 1 82 ? 2.743 -1.116 2.900 1.00 97.50 82 ILE A CA 1
ATOM 667 C C . ILE A 1 82 ? 3.492 -1.473 1.616 1.00 97.50 82 ILE A C 1
ATOM 669 O O . ILE A 1 82 ? 2.943 -1.395 0.512 1.00 97.50 82 ILE A O 1
ATOM 673 N N . GLN A 1 83 ? 4.762 -1.862 1.746 1.00 97.62 83 GLN A N 1
ATOM 674 C CA . GLN A 1 83 ? 5.628 -2.140 0.600 1.00 97.62 83 GLN A CA 1
ATOM 675 C C . GLN A 1 83 ? 6.140 -3.577 0.607 1.00 97.62 83 GLN A C 1
ATOM 677 O O . GLN A 1 83 ? 6.856 -3.973 1.521 1.00 97.62 83 GLN A O 1
ATOM 682 N N . GLY A 1 84 ? 5.859 -4.327 -0.457 1.00 96.81 84 GLY A N 1
ATOM 683 C CA . GLY A 1 84 ? 6.428 -5.657 -0.689 1.00 96.81 84 GLY A CA 1
ATOM 684 C C . GLY A 1 84 ? 7.804 -5.615 -1.358 1.00 96.81 84 GLY A C 1
ATOM 685 O O . GLY A 1 84 ? 8.146 -4.663 -2.061 1.00 96.81 84 GLY A O 1
ATOM 686 N N . ASN A 1 85 ? 8.595 -6.677 -1.190 1.00 96.31 85 ASN A N 1
ATOM 687 C CA . ASN A 1 85 ? 9.934 -6.794 -1.780 1.00 96.31 85 ASN A CA 1
ATOM 688 C C . ASN A 1 85 ? 9.987 -7.253 -3.250 1.00 96.31 85 ASN A C 1
ATOM 690 O O . ASN A 1 85 ? 11.080 -7.495 -3.763 1.00 96.31 85 ASN A O 1
ATOM 694 N N . PHE A 1 86 ? 8.851 -7.334 -3.941 1.00 95.81 86 PHE A N 1
ATOM 695 C CA . PHE A 1 86 ? 8.779 -7.621 -5.377 1.00 95.81 86 PHE A CA 1
ATOM 696 C C . PHE A 1 86 ? 8.765 -6.328 -6.204 1.00 95.81 86 PHE A C 1
ATOM 698 O O . PHE A 1 86 ? 8.314 -5.290 -5.727 1.00 95.81 86 PHE A O 1
ATOM 705 N N . LEU A 1 87 ? 9.242 -6.375 -7.452 1.00 95.12 87 LEU A N 1
ATOM 706 C CA . LEU A 1 87 ? 9.238 -5.214 -8.351 1.00 95.12 87 LEU A CA 1
ATOM 707 C C . LEU A 1 87 ? 7.804 -4.767 -8.665 1.00 95.12 87 LEU A C 1
ATOM 709 O O . LEU A 1 87 ? 6.990 -5.578 -9.112 1.00 95.12 87 LEU A O 1
ATOM 713 N N . ASP A 1 88 ? 7.512 -3.479 -8.494 1.00 92.81 88 ASP A N 1
ATOM 714 C CA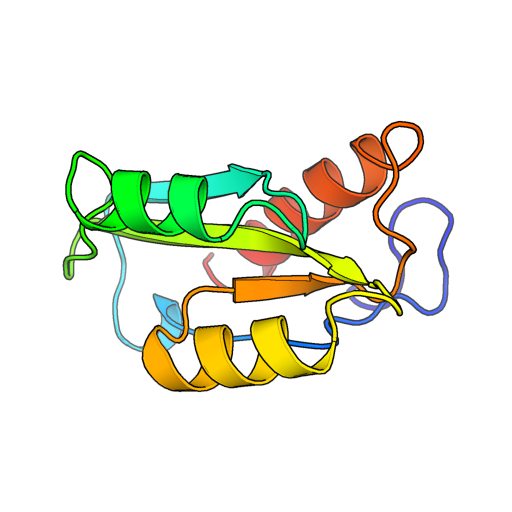 . ASP A 1 88 ? 6.214 -2.928 -8.871 1.00 92.81 88 ASP A CA 1
ATOM 715 C C . ASP A 1 88 ? 6.094 -2.797 -10.396 1.00 92.81 88 ASP A C 1
ATOM 717 O O . ASP A 1 88 ? 6.695 -1.920 -11.020 1.00 92.81 88 ASP A O 1
ATOM 721 N N . ALA A 1 89 ? 5.327 -3.703 -10.993 1.00 92.81 89 ALA A N 1
ATOM 722 C CA . ALA A 1 89 ? 5.052 -3.753 -12.419 1.00 92.81 89 ALA A CA 1
ATOM 723 C C . ALA A 1 89 ? 3.626 -4.259 -12.655 1.00 92.81 89 ALA A C 1
ATOM 725 O O . ALA A 1 89 ? 3.089 -5.014 -11.845 1.00 92.81 89 ALA A O 1
ATOM 726 N N . TYR A 1 90 ? 3.032 -3.911 -13.800 1.00 88.81 90 TYR A N 1
ATOM 727 C CA . TYR A 1 90 ? 1.666 -4.331 -14.138 1.00 88.81 90 TYR A CA 1
ATOM 728 C C . TYR A 1 90 ? 1.495 -5.861 -14.118 1.00 88.81 90 TYR A C 1
ATOM 730 O O . TYR A 1 90 ? 0.521 -6.376 -13.580 1.00 88.81 90 TYR A O 1
ATOM 738 N N . ARG A 1 91 ? 2.496 -6.604 -14.612 1.00 90.75 91 ARG A N 1
ATOM 739 C CA . ARG A 1 91 ? 2.507 -8.079 -14.572 1.00 90.75 91 ARG A CA 1
ATOM 740 C C . ARG A 1 91 ? 2.501 -8.648 -13.145 1.00 90.75 91 ARG A C 1
ATOM 742 O O . ARG A 1 91 ? 2.053 -9.767 -12.946 1.00 90.75 91 ARG A O 1
ATOM 749 N N . ASN A 1 92 ? 2.935 -7.860 -12.161 1.00 94.69 92 ASN A N 1
ATOM 750 C CA . ASN A 1 92 ? 3.035 -8.243 -10.753 1.00 94.69 92 ASN A CA 1
ATOM 751 C C . ASN A 1 92 ? 1.841 -7.749 -9.914 1.00 94.69 92 ASN A C 1
ATOM 753 O O . ASN A 1 92 ? 1.891 -7.767 -8.684 1.00 94.69 92 ASN A O 1
ATOM 757 N N . MET A 1 93 ? 0.751 -7.310 -10.552 1.00 93.19 93 MET A N 1
ATOM 758 C CA . MET A 1 93 ? -0.447 -6.854 -9.841 1.00 93.19 93 MET A CA 1
ATOM 759 C C . MET A 1 93 ? -1.104 -7.960 -9.010 1.00 93.19 93 MET A C 1
ATOM 761 O O . MET A 1 93 ? -1.618 -7.671 -7.931 1.00 93.19 93 MET A O 1
ATOM 765 N N . THR A 1 94 ? -1.025 -9.220 -9.446 1.00 95.50 94 THR A N 1
ATOM 766 C CA . THR A 1 94 ? -1.512 -10.365 -8.661 1.00 95.50 94 THR A CA 1
ATOM 767 C C . THR A 1 94 ? -0.752 -10.503 -7.343 1.00 95.50 94 THR A C 1
ATOM 769 O O . THR A 1 94 ? -1.383 -10.649 -6.299 1.00 95.50 94 THR A O 1
ATOM 772 N N . TYR A 1 95 ? 0.581 -10.358 -7.352 1.00 96.44 95 TYR A N 1
ATOM 773 C CA . TYR A 1 95 ? 1.370 -10.341 -6.114 1.00 96.44 95 TYR A CA 1
ATOM 774 C C . TYR A 1 95 ? 0.922 -9.227 -5.182 1.00 96.44 95 TYR A C 1
ATOM 776 O O . TYR A 1 95 ? 0.763 -9.457 -3.990 1.00 96.44 95 TYR A O 1
ATOM 784 N N . LYS A 1 96 ? 0.668 -8.031 -5.720 1.00 96.81 96 LYS A N 1
ATOM 785 C CA . LYS A 1 96 ? 0.185 -6.897 -4.927 1.00 96.81 96 LYS A CA 1
ATOM 786 C C . LYS A 1 96 ? -1.170 -7.178 -4.282 1.00 96.81 96 LYS A C 1
ATOM 788 O O . LYS A 1 96 ? -1.341 -6.866 -3.108 1.00 96.81 96 LYS A O 1
ATOM 793 N N . HIS A 1 97 ? -2.084 -7.808 -5.016 1.00 97.12 97 HIS A N 1
ATOM 794 C CA . HIS A 1 97 ? -3.395 -8.176 -4.494 1.00 97.12 97 HIS A CA 1
ATOM 795 C C . HIS A 1 97 ? -3.308 -9.221 -3.383 1.00 97.12 97 HIS A C 1
ATOM 797 O O . HIS A 1 97 ? -3.814 -9.003 -2.284 1.00 97.12 97 HIS A O 1
ATOM 803 N N . VAL A 1 98 ? -2.600 -10.324 -3.639 1.00 96.56 98 VAL A N 1
ATOM 804 C CA . VAL A 1 98 ? -2.421 -11.388 -2.644 1.00 96.56 98 VAL A CA 1
ATOM 805 C C . VAL A 1 98 ? -1.654 -10.866 -1.430 1.00 96.56 98 VAL A C 1
ATOM 807 O O . VAL A 1 98 ? -1.997 -11.208 -0.305 1.00 96.56 98 VAL A O 1
ATOM 810 N N . MET A 1 99 ? -0.672 -9.982 -1.628 1.00 96.38 99 MET A N 1
ATOM 811 C CA . MET A 1 99 ? 0.039 -9.314 -0.539 1.00 96.38 99 MET A CA 1
ATOM 812 C C . MET A 1 99 ? -0.914 -8.499 0.339 1.00 96.38 99 MET A C 1
ATOM 814 O O . MET A 1 99 ? -0.799 -8.571 1.558 1.00 96.38 99 MET A O 1
ATOM 818 N N . ALA A 1 100 ? -1.830 -7.729 -0.252 1.00 96.62 100 ALA A N 1
ATOM 819 C CA . ALA A 1 100 ? -2.775 -6.915 0.505 1.00 96.62 100 ALA A CA 1
ATOM 820 C C . ALA A 1 100 ? -3.722 -7.777 1.354 1.00 96.62 100 ALA A C 1
ATOM 822 O O . ALA A 1 100 ? -3.875 -7.525 2.547 1.00 96.62 100 ALA A O 1
ATOM 823 N N . LEU A 1 101 ? -4.287 -8.840 0.769 1.00 95.56 101 LEU A N 1
ATOM 824 C CA . LEU A 1 101 ? -5.137 -9.792 1.495 1.00 95.56 101 LEU A CA 1
ATOM 825 C C . LEU A 1 101 ? -4.369 -10.518 2.603 1.00 95.56 101 LEU A C 1
ATOM 827 O O . LEU A 1 101 ? -4.870 -10.684 3.714 1.00 95.56 101 LEU A O 1
ATOM 831 N N . LYS A 1 102 ? -3.128 -10.919 2.313 1.00 94.62 102 LYS A N 1
ATOM 832 C CA . LYS A 1 102 ? -2.236 -11.537 3.290 1.00 94.62 102 LYS A CA 1
ATOM 833 C C . LYS A 1 102 ? -1.965 -10.596 4.458 1.00 94.62 102 LYS A C 1
ATOM 835 O O . LYS A 1 102 ? -2.071 -11.015 5.604 1.00 94.62 102 LYS A O 1
ATOM 840 N N . TRP A 1 103 ? -1.649 -9.335 4.170 1.00 95.12 103 TRP A N 1
ATOM 841 C CA . TRP A 1 103 ? -1.422 -8.331 5.200 1.00 95.12 103 TRP A CA 1
ATOM 842 C C . TRP A 1 103 ? -2.658 -8.160 6.085 1.00 95.12 103 TRP A C 1
ATOM 844 O O . TRP A 1 103 ? -2.530 -8.237 7.299 1.00 95.12 103 TRP A O 1
ATOM 854 N N . ALA A 1 104 ? -3.850 -8.025 5.493 1.00 94.12 104 ALA A N 1
ATOM 855 C CA . ALA A 1 104 ? -5.092 -7.899 6.255 1.00 94.12 104 ALA A CA 1
ATOM 856 C C . ALA A 1 104 ? -5.323 -9.114 7.168 1.00 94.12 104 ALA A C 1
ATOM 858 O O . ALA A 1 104 ? -5.591 -8.951 8.348 1.00 94.12 104 ALA A O 1
ATOM 859 N N . THR A 1 105 ? -5.110 -10.325 6.651 1.00 92.38 105 THR A N 1
ATOM 860 C CA . THR A 1 105 ? -5.333 -11.573 7.403 1.00 92.38 105 THR A CA 1
ATOM 861 C C . THR A 1 105 ? -4.395 -11.725 8.608 1.00 92.38 105 THR A C 1
ATOM 863 O O . THR A 1 105 ? -4.809 -12.244 9.638 1.00 92.38 105 THR A O 1
ATOM 866 N N . TYR A 1 106 ? -3.126 -11.318 8.482 1.00 91.00 106 TYR A N 1
ATOM 867 C CA . TYR A 1 106 ? -2.114 -11.536 9.528 1.00 91.00 106 TYR A CA 1
ATOM 868 C C . TYR A 1 106 ? -1.889 -10.328 10.447 1.00 91.00 106 TYR A C 1
ATOM 870 O O . TYR A 1 106 ? -1.504 -10.514 11.598 1.00 91.00 106 TYR A O 1
ATOM 878 N N . HIS A 1 107 ? -2.125 -9.105 9.966 1.00 90.06 107 HIS A N 1
ATOM 879 C CA . HIS A 1 107 ? -1.864 -7.869 10.716 1.00 90.06 107 HIS A CA 1
ATOM 880 C C . HIS A 1 107 ? -3.134 -7.105 11.113 1.00 90.06 107 HIS A C 1
ATOM 882 O O . HIS A 1 107 ? -3.041 -6.120 11.839 1.00 90.06 107 HIS A O 1
ATOM 888 N N . CYS A 1 108 ? -4.313 -7.524 10.650 1.00 89.38 108 CYS A N 1
ATOM 889 C CA . CYS A 1 108 ? -5.587 -6.912 11.022 1.00 89.38 108 CYS A CA 1
ATOM 890 C C . CYS A 1 108 ? -6.731 -7.952 11.033 1.00 89.38 108 CYS A C 1
ATOM 892 O O . CYS A 1 108 ? -7.648 -7.839 10.214 1.00 89.38 108 CYS A O 1
ATOM 894 N N . PRO A 1 109 ? -6.632 -9.001 11.877 1.00 79.38 109 PRO A N 1
ATOM 895 C CA . PRO A 1 109 ? -7.639 -10.057 11.958 1.00 79.38 109 PRO A CA 1
ATOM 896 C C . PRO A 1 109 ? -8.978 -9.579 12.534 1.00 79.38 109 PRO A C 1
ATOM 898 O O . PRO A 1 109 ? -8.979 -8.629 13.352 1.00 79.38 109 PRO A O 1
#

pLDDT: mean 93.86, std 4.72, range [74.75, 98.31]

Sequence (109 aa):
DETTLIDIKNFKFIINHDPCNKTQPLLLTLVHSAPGNFAKRHVVRETWGKQTSEMIVLFFIGKTDKYKINIIEENKKYGDIIQGNFLDAYRNMTYKHVMALKWATYHCP

Organism: NCBI:txid1563983

InterPro domains:
  IPR002659 Glycosyl transferase, family 31 [PF01762] (40-109)
  IPR002659 Glycosyl transferase, family 31 [PTHR11214] (6-109)

Radius of gyration: 13.32 Å; chains: 1; bounding box: 30×33×33 Å